Protein AF-W2BVW5-F1 (afdb_monomer_lite)

Structure (mmCIF, N/CA/C/O backbone):
data_AF-W2BVW5-F1
#
_entry.id   AF-W2BVW5-F1
#
loop_
_atom_site.group_PDB
_atom_site.id
_atom_site.type_symbol
_atom_site.label_atom_id
_atom_site.label_alt_id
_atom_site.label_comp_id
_atom_site.label_asym_id
_atom_site.label_entity_id
_atom_site.label_seq_id
_atom_site.pdbx_PDB_ins_code
_atom_site.Cartn_x
_atom_site.Cartn_y
_atom_site.Cartn_z
_atom_site.occupancy
_atom_site.B_iso_or_equiv
_atom_site.auth_seq_id
_atom_site.auth_comp_id
_atom_site.auth_asym_id
_atom_site.auth_atom_id
_atom_site.pdbx_PDB_model_num
ATOM 1 N N . MET A 1 1 ? 16.794 -12.827 -17.204 1.00 43.75 1 MET A N 1
ATOM 2 C CA . MET A 1 1 ? 16.881 -12.155 -15.883 1.00 43.75 1 MET A CA 1
ATOM 3 C C . MET A 1 1 ? 15.775 -11.119 -15.654 1.00 43.75 1 MET A C 1
ATOM 5 O O . MET A 1 1 ? 15.118 -11.205 -14.627 1.00 43.75 1 MET A O 1
ATOM 9 N N . LYS A 1 2 ? 15.474 -10.226 -16.614 1.00 31.27 2 LYS A N 1
ATOM 10 C CA . LYS A 1 2 ? 14.417 -9.189 -16.507 1.00 31.27 2 LYS A CA 1
ATOM 11 C C . LYS A 1 2 ? 13.009 -9.715 -16.142 1.00 31.27 2 LYS A C 1
ATOM 13 O O . LYS A 1 2 ? 12.323 -9.116 -15.327 1.00 31.27 2 LYS A O 1
ATOM 18 N N . LYS A 1 3 ? 12.607 -10.885 -16.660 1.00 30.92 3 LYS A N 1
ATOM 19 C CA . LYS A 1 3 ? 11.308 -11.513 -16.332 1.00 30.92 3 LYS A CA 1
ATOM 20 C C . LYS A 1 3 ? 11.255 -12.157 -14.934 1.00 30.92 3 LYS A C 1
ATOM 22 O O . LYS A 1 3 ? 10.179 -12.262 -14.367 1.00 30.92 3 LYS A O 1
ATOM 27 N N . ALA A 1 4 ? 12.393 -12.552 -14.358 1.00 31.19 4 ALA A N 1
ATOM 28 C CA . ALA A 1 4 ? 12.430 -13.294 -13.092 1.00 31.19 4 ALA A CA 1
ATOM 29 C C . ALA A 1 4 ? 12.205 -12.394 -11.861 1.00 31.19 4 ALA A C 1
ATOM 31 O O . ALA A 1 4 ? 11.529 -12.798 -10.922 1.00 31.19 4 ALA A O 1
ATOM 32 N N . ILE A 1 5 ? 12.708 -11.155 -11.888 1.00 37.91 5 ILE A N 1
ATOM 33 C CA . ILE A 1 5 ? 12.575 -10.198 -10.771 1.00 37.91 5 ILE A CA 1
ATOM 34 C C . ILE A 1 5 ? 11.127 -9.701 -10.637 1.00 37.91 5 ILE A C 1
ATOM 36 O O . ILE A 1 5 ? 10.599 -9.595 -9.532 1.00 37.91 5 ILE A O 1
ATOM 40 N N . VAL A 1 6 ? 10.457 -9.470 -11.767 1.00 37.16 6 VAL A N 1
ATOM 41 C CA . VAL A 1 6 ? 9.044 -9.071 -11.804 1.00 37.16 6 VAL A CA 1
ATOM 42 C C . VAL A 1 6 ? 8.135 -10.197 -11.293 1.00 37.16 6 VAL A C 1
ATOM 44 O O . VAL A 1 6 ? 7.219 -9.936 -10.514 1.00 37.16 6 VAL A O 1
ATOM 47 N N . ILE A 1 7 ? 8.433 -11.450 -11.659 1.00 39.78 7 ILE A N 1
ATOM 48 C CA . ILE A 1 7 ? 7.694 -12.629 -11.186 1.00 39.78 7 ILE A CA 1
ATOM 49 C C . ILE A 1 7 ? 7.877 -12.820 -9.670 1.00 39.78 7 ILE A C 1
ATOM 51 O O . ILE A 1 7 ? 6.881 -12.991 -8.973 1.00 39.78 7 ILE A O 1
ATOM 55 N N . LEU A 1 8 ? 9.099 -12.687 -9.140 1.00 36.25 8 LEU A N 1
ATOM 56 C CA . LEU A 1 8 ? 9.383 -12.840 -7.703 1.00 36.25 8 LEU A CA 1
ATOM 57 C C . LEU A 1 8 ? 8.698 -11.779 -6.821 1.00 36.25 8 LEU A C 1
ATOM 59 O O . LEU A 1 8 ? 8.193 -12.100 -5.744 1.00 36.25 8 LEU A O 1
ATOM 63 N N . LEU A 1 9 ? 8.624 -10.526 -7.283 1.00 43.47 9 LEU A N 1
ATOM 64 C CA . LEU A 1 9 ? 7.903 -9.462 -6.570 1.00 43.47 9 LEU A CA 1
ATOM 65 C C . LEU A 1 9 ? 6.380 -9.653 -6.637 1.00 43.47 9 LEU A C 1
ATOM 67 O O . LEU A 1 9 ? 5.685 -9.356 -5.669 1.00 43.47 9 LEU A O 1
ATOM 71 N N . SER A 1 10 ? 5.863 -10.189 -7.748 1.00 44.41 10 SER A N 1
ATOM 72 C CA . SER A 1 10 ? 4.438 -10.516 -7.878 1.00 44.41 10 SER A CA 1
ATOM 73 C C . SER A 1 10 ? 4.020 -11.745 -7.057 1.00 44.41 10 SER A C 1
ATOM 75 O O . SER A 1 10 ? 2.925 -11.754 -6.498 1.00 44.41 10 SER A O 1
ATOM 77 N N . SER A 1 11 ? 4.893 -12.752 -6.901 1.00 40.97 11 SER A N 1
ATOM 78 C CA . SER A 1 11 ? 4.598 -13.961 -6.119 1.00 40.97 11 SER A CA 1
ATOM 79 C C . SER A 1 11 ? 4.578 -13.715 -4.610 1.00 40.97 11 SER A C 1
ATOM 81 O O . SER A 1 11 ? 3.821 -14.369 -3.896 1.00 40.97 11 SER A O 1
ATOM 83 N N . LEU A 1 12 ? 5.358 -12.746 -4.115 1.00 40.00 12 LEU A N 1
ATOM 84 C CA . LEU A 1 12 ? 5.424 -12.445 -2.681 1.00 40.00 12 LEU A CA 1
ATOM 85 C C . LEU A 1 12 ? 4.147 -11.764 -2.155 1.00 40.00 12 LEU A C 1
ATOM 87 O O . LEU A 1 12 ? 3.859 -11.831 -0.964 1.00 40.00 12 LEU A O 1
ATOM 91 N N . LEU A 1 13 ? 3.353 -11.145 -3.036 1.00 43.09 13 LEU A N 1
ATOM 92 C CA . LEU A 1 13 ? 2.117 -10.468 -2.647 1.00 43.09 13 LEU A CA 1
ATOM 93 C C . LEU A 1 13 ? 0.909 -11.410 -2.520 1.00 43.09 13 LEU A C 1
ATOM 95 O O . LEU A 1 13 ? -0.009 -11.136 -1.750 1.00 43.09 13 LEU A O 1
ATOM 99 N N . VAL A 1 14 ? 0.896 -12.510 -3.278 1.00 42.00 14 VAL A N 1
ATOM 100 C CA . VAL A 1 14 ? -0.254 -13.430 -3.354 1.00 42.00 14 VAL A CA 1
ATOM 101 C C . VAL A 1 14 ? -0.227 -14.470 -2.227 1.00 42.00 14 VAL A C 1
ATOM 103 O O . VAL A 1 14 ? -1.281 -14.901 -1.765 1.00 42.00 14 VAL A O 1
ATOM 106 N N . ALA A 1 15 ? 0.957 -14.836 -1.727 1.00 37.41 15 ALA A N 1
ATOM 107 C CA . ALA A 1 15 ? 1.112 -15.908 -0.741 1.00 37.41 15 ALA A CA 1
ATOM 108 C C . ALA A 1 15 ? 0.552 -15.585 0.664 1.00 37.41 15 ALA A C 1
ATOM 110 O O . ALA A 1 15 ? 0.237 -16.506 1.413 1.00 37.41 15 ALA A O 1
ATOM 111 N N . SER A 1 16 ? 0.362 -14.310 1.024 1.00 42.56 16 SER A N 1
ATOM 112 C CA . SER A 1 16 ? -0.089 -13.919 2.376 1.00 42.56 16 SER A CA 1
ATOM 113 C C . SER A 1 16 ? -1.614 -13.873 2.566 1.00 42.56 16 SER A C 1
ATOM 115 O O . SER A 1 16 ? -2.075 -13.556 3.658 1.00 42.56 16 SER A O 1
ATOM 117 N N . LEU A 1 17 ? -2.415 -14.177 1.535 1.00 38.22 17 LEU A N 1
ATOM 118 C CA . LEU A 1 17 ? -3.889 -14.132 1.594 1.00 38.22 17 LEU A CA 1
ATOM 119 C C . LEU A 1 17 ? -4.556 -15.493 1.903 1.00 38.22 17 LEU A C 1
ATOM 121 O O . LEU A 1 17 ? -5.782 -15.563 1.923 1.00 38.22 17 LEU A O 1
ATOM 125 N N . LEU A 1 18 ? -3.790 -16.565 2.160 1.00 35.09 18 LEU A N 1
ATOM 126 C CA . LEU A 1 18 ? -4.309 -17.938 2.332 1.00 35.09 18 LEU A CA 1
ATOM 127 C C . LEU A 1 18 ? -4.093 -18.566 3.726 1.00 35.09 18 LEU A C 1
ATOM 129 O O . LEU A 1 18 ? -3.917 -19.775 3.842 1.00 35.09 18 LEU A O 1
ATOM 133 N N . VAL A 1 19 ? -4.169 -17.782 4.802 1.00 41.94 19 VAL A N 1
ATOM 134 C CA . VAL A 1 19 ? -4.380 -18.324 6.161 1.00 41.94 19 VAL A CA 1
ATOM 135 C C . VAL A 1 19 ? -5.639 -17.636 6.699 1.00 41.94 19 VAL A C 1
ATOM 137 O O . VAL A 1 19 ? -5.633 -16.428 6.889 1.00 41.94 19 VAL A O 1
ATOM 140 N N . GLY A 1 20 ? -6.805 -18.269 6.829 1.00 33.66 20 GLY A N 1
ATOM 141 C CA . GLY A 1 20 ? -7.066 -19.640 7.268 1.00 33.66 20 GLY A CA 1
ATOM 142 C C . GLY A 1 20 ? -7.555 -19.573 8.717 1.00 33.66 20 GLY A C 1
ATOM 143 O O . GLY A 1 20 ? -6.744 -19.557 9.634 1.00 33.66 20 GLY A O 1
ATOM 144 N N . CYS A 1 21 ? -8.871 -19.434 8.895 1.00 33.69 21 CYS A N 1
ATOM 145 C CA . CYS A 1 21 ? -9.583 -19.286 10.166 1.00 33.69 21 CYS A CA 1
ATOM 146 C C . CYS A 1 21 ? -9.273 -20.411 11.173 1.00 33.69 21 CYS A C 1
ATOM 148 O O . CYS A 1 21 ? -9.233 -21.578 10.789 1.00 33.69 21 CYS A O 1
ATOM 150 N N . ALA A 1 22 ? -9.163 -20.077 12.462 1.00 32.22 22 ALA A N 1
ATOM 151 C CA . ALA A 1 22 ? -9.357 -21.028 13.557 1.00 32.22 22 ALA A CA 1
ATOM 152 C C . ALA A 1 22 ? -9.846 -20.303 14.826 1.00 32.22 22 ALA A C 1
ATOM 154 O O . ALA A 1 22 ? -9.135 -19.481 15.402 1.00 32.22 22 ALA A O 1
ATOM 155 N N . ASP A 1 23 ? -11.076 -20.623 15.232 1.00 41.06 23 ASP A N 1
ATOM 156 C CA . ASP A 1 23 ? -11.746 -20.216 16.469 1.00 41.06 23 ASP A CA 1
ATOM 157 C C . ASP A 1 23 ? -11.021 -20.682 17.745 1.00 41.06 23 ASP A C 1
ATOM 159 O O . ASP A 1 23 ? -10.564 -21.828 17.813 1.00 41.06 23 ASP A O 1
ATOM 163 N N . LYS A 1 24 ? -11.061 -19.861 18.809 1.00 33.97 24 LYS A N 1
ATOM 164 C CA . LYS A 1 24 ? -11.489 -20.304 20.154 1.00 33.97 24 LYS A CA 1
ATOM 165 C C . LYS A 1 24 ? -11.790 -19.134 21.110 1.00 33.97 24 LYS A C 1
ATOM 167 O O . LYS A 1 24 ? -10.932 -18.343 21.479 1.00 33.97 24 LYS A O 1
ATOM 172 N N . ASN A 1 25 ? -13.061 -19.125 21.495 1.00 30.67 25 ASN A N 1
ATOM 173 C CA . ASN A 1 25 ? -13.775 -18.478 22.594 1.00 30.67 25 ASN A CA 1
ATOM 174 C C . ASN A 1 25 ? -13.089 -18.568 23.982 1.00 30.67 25 ASN A C 1
ATOM 176 O O . ASN A 1 25 ? -12.641 -19.656 24.336 1.00 30.67 25 ASN A O 1
ATOM 180 N N . SER A 1 26 ? -13.109 -17.485 24.780 1.00 30.77 26 SER A N 1
ATOM 181 C CA . SER A 1 26 ? -13.551 -17.480 26.197 1.00 30.77 26 SER A CA 1
ATOM 182 C C . SER A 1 26 ? -13.500 -16.070 26.828 1.00 30.77 26 SER A C 1
ATOM 184 O O . SER A 1 26 ? -12.526 -15.341 26.667 1.00 30.77 26 SER A O 1
ATOM 186 N N . SER A 1 27 ? -14.570 -15.747 27.564 1.00 31.89 27 SER A N 1
ATOM 187 C CA . SER A 1 27 ? -14.875 -14.603 28.451 1.00 31.89 27 SER A CA 1
ATOM 188 C C . SER A 1 27 ? -13.796 -14.320 29.528 1.00 31.89 27 SER A C 1
ATOM 190 O O . SER A 1 27 ? -12.969 -15.185 29.780 1.00 31.89 27 SER A O 1
ATOM 192 N N . GLU A 1 28 ? -13.719 -13.182 30.240 1.00 31.97 28 GLU A N 1
ATOM 193 C CA . GLU A 1 28 ? -14.787 -12.433 30.926 1.00 31.97 28 GLU A CA 1
ATOM 194 C C . GLU A 1 28 ? -14.332 -11.036 31.446 1.00 31.97 28 GLU A C 1
ATOM 196 O O . GLU A 1 28 ? -13.148 -10.729 31.556 1.00 31.97 28 GLU A O 1
ATOM 201 N N . SER A 1 29 ? -15.350 -10.228 31.753 1.00 32.06 29 SER A N 1
ATOM 202 C CA . SER A 1 29 ? -15.541 -8.816 32.133 1.00 32.06 29 SER A CA 1
ATOM 203 C C . SER A 1 29 ? -14.823 -8.201 33.354 1.00 32.06 29 SER A C 1
ATOM 205 O O . SER A 1 29 ? -14.525 -8.889 34.327 1.00 32.06 29 SER A O 1
ATOM 207 N N . LYS A 1 30 ? -14.743 -6.851 33.355 1.00 31.64 30 LYS A N 1
ATOM 208 C CA . LYS A 1 30 ? -15.276 -5.872 34.360 1.00 31.64 30 LYS A CA 1
ATOM 209 C C . LYS A 1 30 ? -14.748 -4.463 34.019 1.00 31.64 30 LYS A C 1
ATOM 211 O O . LYS A 1 30 ? -13.545 -4.251 34.006 1.00 31.64 30 LYS A O 1
ATOM 216 N N . ASP A 1 31 ? -15.545 -3.600 33.392 1.00 29.69 31 ASP A N 1
ATOM 217 C CA . ASP A 1 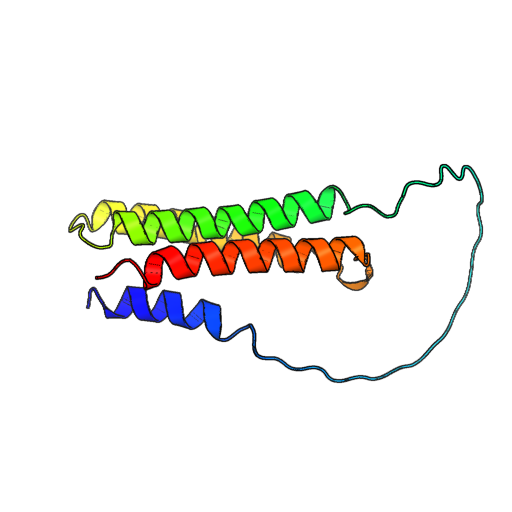31 ? -16.476 -2.600 33.960 1.00 29.69 31 ASP A CA 1
ATOM 218 C C . ASP A 1 31 ? -15.792 -1.492 34.781 1.00 29.69 31 ASP A C 1
ATOM 220 O O . ASP A 1 31 ? -15.399 -1.712 35.921 1.00 29.69 31 ASP A O 1
ATOM 224 N N . GLU A 1 32 ? -15.706 -0.290 34.197 1.00 32.50 32 GLU A N 1
ATOM 225 C CA . GLU A 1 32 ? -15.855 0.957 34.947 1.00 32.50 32 GLU A CA 1
ATOM 226 C C . GLU A 1 32 ? -16.409 2.075 34.044 1.00 32.50 32 GLU A C 1
ATOM 228 O O . GLU A 1 32 ? -15.895 2.411 32.974 1.00 32.50 32 GLU A O 1
ATOM 233 N N . LYS A 1 33 ? -17.536 2.620 34.498 1.00 33.12 33 LYS A N 1
ATOM 234 C CA . LYS A 1 33 ? -18.441 3.550 33.827 1.00 33.12 33 LYS A CA 1
ATOM 235 C C . LYS A 1 33 ? -18.037 5.002 34.086 1.00 33.12 33 LYS A C 1
ATOM 237 O O . LYS A 1 33 ? -18.019 5.441 35.232 1.00 33.12 33 LYS A O 1
ATOM 242 N N . LYS A 1 34 ? -17.909 5.811 33.025 1.00 32.03 34 LYS A N 1
ATOM 243 C CA . LYS A 1 34 ? -18.216 7.251 33.097 1.00 32.03 34 LYS A CA 1
ATOM 244 C C . LYS A 1 34 ? -18.931 7.732 31.834 1.00 32.03 34 LYS A C 1
ATOM 246 O O . LYS A 1 34 ? -18.348 7.893 30.769 1.00 32.03 34 LYS A O 1
ATOM 251 N N . THR A 1 35 ? -20.233 7.937 31.997 1.00 29.50 35 THR A N 1
ATOM 252 C CA . THR A 1 35 ? -21.188 8.517 31.050 1.00 29.50 35 THR A CA 1
ATOM 253 C C . THR A 1 35 ? -20.853 9.983 30.751 1.00 29.50 35 THR A C 1
ATOM 255 O O . THR A 1 35 ? -20.648 10.736 31.700 1.00 29.50 35 THR A O 1
ATOM 258 N N . GLN A 1 36 ? -20.887 10.406 29.477 1.00 31.03 36 GLN A N 1
ATOM 259 C CA . GLN A 1 36 ? -21.804 11.453 28.975 1.00 31.03 36 GLN A CA 1
ATOM 260 C C . GLN A 1 36 ? -21.603 11.797 27.482 1.00 31.03 36 GLN A C 1
ATOM 262 O O . GLN A 1 36 ? -20.485 11.856 26.984 1.00 31.03 36 GLN A O 1
ATOM 267 N N . GLN A 1 37 ? -22.750 12.082 26.846 1.00 32.88 37 GLN A N 1
ATOM 268 C CA . GLN A 1 37 ? -23.023 12.600 25.493 1.00 32.88 37 GLN A CA 1
ATOM 269 C C . GLN A 1 37 ? -23.046 11.603 24.318 1.00 32.88 37 GLN A C 1
ATOM 271 O O . GLN A 1 37 ? -22.141 11.499 23.497 1.00 32.88 37 GLN A O 1
ATOM 276 N N . THR A 1 38 ? -24.191 10.926 24.203 1.00 35.22 38 THR A N 1
ATOM 277 C CA . THR A 1 38 ? -24.707 10.305 22.979 1.00 35.22 38 THR A CA 1
ATOM 278 C C . THR A 1 38 ? -25.157 11.370 21.973 1.00 35.22 38 THR A C 1
ATOM 280 O O . THR A 1 38 ? -26.303 11.811 21.998 1.00 35.22 38 THR A O 1
ATOM 283 N N . GLU A 1 39 ? -24.284 11.725 21.034 1.00 38.91 39 GLU A N 1
ATOM 284 C CA . GLU A 1 39 ? -24.722 11.854 19.643 1.00 38.91 39 GLU A CA 1
ATOM 285 C C . GLU A 1 39 ? -24.742 10.435 19.070 1.00 38.91 39 GLU A C 1
ATOM 287 O O . GLU A 1 39 ? -23.727 9.735 19.122 1.00 38.91 39 GLU A 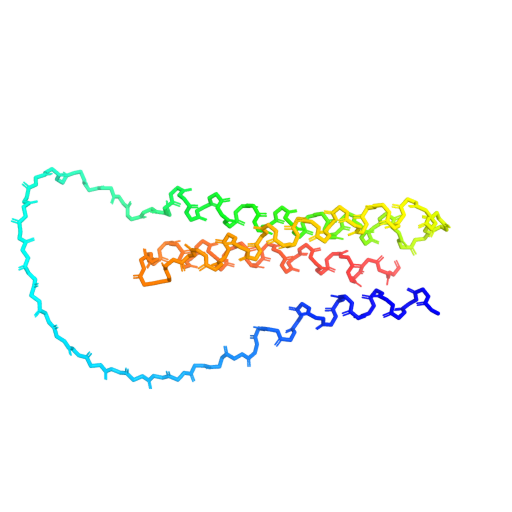O 1
ATOM 292 N N . GLN A 1 40 ? -25.877 9.982 18.531 1.00 41.16 40 GLN A N 1
ATOM 293 C CA . GLN A 1 40 ? -25.926 8.769 17.711 1.00 41.16 40 GLN A CA 1
ATOM 294 C C . GLN A 1 40 ? -25.146 9.017 16.413 1.00 41.16 40 GLN A C 1
ATOM 296 O O . GLN A 1 40 ? -25.702 9.238 15.337 1.00 41.16 40 GLN A O 1
ATOM 301 N N . LYS A 1 41 ? -23.818 9.000 16.510 1.00 51.66 41 LYS A N 1
ATOM 302 C CA . LYS A 1 41 ? -22.945 8.902 15.354 1.00 51.66 41 LYS A CA 1
ATOM 303 C C . LYS A 1 41 ? -23.184 7.511 14.793 1.00 51.66 41 LYS A C 1
ATOM 305 O O . LYS A 1 41 ? -22.875 6.522 15.457 1.00 51.66 41 LYS A O 1
ATOM 310 N N . LYS A 1 42 ? -23.764 7.435 13.589 1.00 58.44 42 LYS A N 1
ATOM 311 C CA . LYS A 1 42 ? -23.746 6.195 12.801 1.00 58.44 42 LYS A CA 1
ATOM 312 C C . LYS A 1 42 ? -22.341 5.614 12.909 1.00 58.44 42 LYS A C 1
ATOM 314 O O . LYS A 1 42 ? -21.385 6.394 12.842 1.00 58.44 42 LYS A O 1
ATOM 319 N N . PRO A 1 43 ? -22.196 4.303 13.100 1.00 66.12 43 PRO A N 1
ATOM 320 C CA . PRO A 1 43 ? -20.871 3.744 13.209 1.00 66.12 43 PRO A CA 1
ATOM 321 C C . PRO A 1 43 ? -20.165 4.050 11.872 1.00 66.12 43 PRO A C 1
ATOM 323 O O . PRO A 1 43 ? -20.715 3.861 10.783 1.00 66.12 43 PRO A O 1
ATOM 326 N N . THR A 1 44 ? -19.026 4.738 11.958 1.00 82.81 44 THR A N 1
ATOM 327 C CA . THR A 1 44 ? -18.255 5.239 10.811 1.00 82.81 44 THR A CA 1
ATOM 328 C C . THR A 1 44 ? -16.821 4.778 10.945 1.00 82.81 44 THR A C 1
ATOM 330 O O . THR A 1 44 ? -16.298 4.775 12.057 1.00 82.81 44 THR A O 1
ATOM 333 N N . VAL A 1 45 ? -16.168 4.509 9.812 1.00 89.50 45 VAL A N 1
ATOM 334 C CA . VAL A 1 45 ? -14.736 4.187 9.758 1.00 89.50 45 VAL A CA 1
ATOM 335 C C . VAL A 1 45 ? -13.909 5.175 10.589 1.00 89.50 45 VAL A C 1
ATOM 337 O O . VAL A 1 45 ? -14.062 6.399 10.486 1.00 89.50 45 VAL A O 1
ATOM 340 N N . SER A 1 46 ? -13.002 4.646 11.403 1.00 91.44 46 SER A N 1
ATOM 341 C CA . SER A 1 46 ? -12.063 5.439 12.180 1.00 91.44 46 SER A CA 1
ATOM 342 C C . SER A 1 46 ? -11.193 6.276 11.246 1.00 91.44 46 SER A C 1
ATOM 344 O O . SER A 1 46 ? -10.585 5.773 10.300 1.00 91.44 46 SER A O 1
ATOM 346 N N . LYS A 1 47 ? -11.057 7.579 11.528 1.00 92.56 47 LYS A N 1
ATOM 347 C CA . LYS A 1 47 ? -10.207 8.478 10.723 1.00 92.56 47 LYS A CA 1
ATOM 348 C C . LYS A 1 47 ? -8.760 7.978 10.640 1.00 92.56 47 LYS A C 1
ATOM 350 O O . LYS A 1 47 ? -8.122 8.134 9.601 1.00 92.56 47 LYS A O 1
ATOM 355 N N . LYS A 1 48 ? -8.238 7.397 11.729 1.00 90.38 48 LYS A N 1
ATOM 356 C CA . LYS A 1 48 ? -6.872 6.854 11.783 1.00 90.38 48 LYS A CA 1
ATOM 357 C C . LYS A 1 48 ? -6.754 5.613 10.901 1.00 90.38 48 LYS A C 1
ATOM 359 O O . LYS A 1 48 ? -5.825 5.535 10.102 1.00 90.38 48 LYS A O 1
ATOM 364 N N . PHE A 1 49 ? -7.715 4.697 11.010 1.00 89.69 49 PHE A N 1
ATOM 365 C CA . PHE A 1 49 ? -7.737 3.479 10.209 1.00 89.69 49 PHE A CA 1
ATOM 366 C C . PHE A 1 49 ? -7.909 3.783 8.718 1.00 89.69 49 PHE A C 1
ATOM 368 O O . PHE A 1 49 ? -7.142 3.292 7.894 1.00 89.69 49 PHE A O 1
ATOM 375 N N . LYS A 1 50 ? -8.827 4.693 8.372 1.00 94.25 50 LYS A N 1
ATOM 376 C CA . LYS A 1 50 ? -9.027 5.144 6.994 1.00 94.25 50 LYS A CA 1
ATOM 377 C C . LYS A 1 50 ? -7.731 5.679 6.379 1.00 94.25 50 LYS A C 1
ATOM 379 O O . LYS A 1 50 ? -7.323 5.195 5.332 1.00 94.25 50 LYS A O 1
ATOM 384 N N . LYS A 1 51 ? -7.048 6.616 7.052 1.00 94.12 51 LYS A N 1
ATOM 385 C CA . LYS A 1 51 ? -5.766 7.177 6.580 1.00 94.12 51 LYS A CA 1
ATOM 386 C C . LYS A 1 51 ? -4.694 6.107 6.380 1.00 94.12 51 LYS A C 1
ATOM 388 O O . LYS A 1 51 ? -3.878 6.211 5.468 1.00 94.12 51 LYS A O 1
ATOM 393 N N . LEU A 1 52 ? -4.668 5.102 7.250 1.00 91.56 52 LEU A N 1
ATOM 394 C CA . LEU A 1 52 ? -3.726 3.999 7.145 1.00 91.56 52 LEU A CA 1
ATOM 395 C C . LEU A 1 52 ? -4.009 3.132 5.917 1.00 91.56 52 LEU A C 1
ATOM 397 O O . LEU A 1 52 ? -3.096 2.870 5.141 1.00 91.56 52 LEU A O 1
ATOM 401 N N . MET A 1 53 ? -5.269 2.754 5.711 1.00 93.62 53 MET A N 1
ATOM 402 C CA . MET A 1 53 ? -5.688 1.984 4.542 1.00 93.62 53 MET A CA 1
ATOM 403 C C . MET A 1 53 ? -5.547 2.774 3.231 1.00 93.62 53 MET A C 1
ATOM 405 O O . MET A 1 53 ? -5.145 2.200 2.225 1.00 93.62 53 MET A O 1
ATOM 409 N N . ASP A 1 54 ? -5.795 4.088 3.239 1.00 95.69 54 ASP A N 1
ATOM 410 C CA . ASP A 1 54 ? -5.525 4.969 2.093 1.00 95.69 54 ASP A CA 1
ATOM 411 C C . ASP A 1 54 ? -4.024 4.951 1.748 1.00 95.69 54 ASP A C 1
ATOM 413 O O . ASP A 1 54 ? -3.643 4.714 0.605 1.00 95.69 54 ASP A O 1
ATOM 417 N N . SER A 1 55 ? -3.155 5.110 2.756 1.00 94.62 55 SER A N 1
ATOM 418 C CA . SER A 1 55 ? -1.700 5.028 2.572 1.00 94.62 55 SER A CA 1
ATOM 419 C C . SER A 1 55 ? -1.257 3.650 2.067 1.00 94.62 55 SER A C 1
ATOM 421 O O . SER A 1 55 ? -0.252 3.565 1.361 1.00 94.62 55 SER A O 1
ATOM 423 N N . TYR A 1 56 ? -1.963 2.583 2.452 1.00 93.00 56 TYR A N 1
ATOM 424 C CA . TYR A 1 56 ? -1.718 1.219 1.987 1.00 93.00 56 TYR A CA 1
ATOM 425 C C . TYR A 1 56 ? -2.113 1.045 0.514 1.00 93.00 56 TYR A C 1
ATOM 427 O O . TYR A 1 56 ? -1.349 0.479 -0.263 1.00 93.00 56 TYR A O 1
ATOM 435 N N . GLU A 1 57 ? -3.244 1.607 0.085 1.00 94.25 57 GLU A N 1
ATOM 436 C CA . GLU A 1 57 ? -3.622 1.647 -1.333 1.00 94.25 57 GLU A CA 1
ATOM 437 C C . GLU A 1 57 ? -2.624 2.455 -2.176 1.00 94.25 57 GLU A C 1
ATOM 439 O O . GLU A 1 57 ? -2.250 2.027 -3.269 1.00 94.25 57 GLU A O 1
ATOM 444 N N . ASP A 1 58 ? -2.140 3.588 -1.665 1.00 94.94 58 ASP A N 1
ATOM 445 C CA . ASP A 1 58 ? -1.136 4.406 -2.352 1.00 94.94 58 ASP A CA 1
ATOM 446 C C . ASP A 1 58 ? 0.197 3.685 -2.538 1.00 94.94 58 ASP A C 1
ATOM 448 O O . ASP A 1 58 ? 0.810 3.791 -3.601 1.00 94.94 58 ASP A O 1
ATOM 452 N N . PHE A 1 59 ? 0.610 2.883 -1.557 1.00 94.25 59 PHE A N 1
ATOM 453 C CA . PHE A 1 59 ? 1.774 2.013 -1.696 1.00 94.25 59 PHE A CA 1
ATOM 454 C C . PHE A 1 59 ? 1.638 1.063 -2.905 1.00 94.25 59 PHE A C 1
ATOM 456 O O . PHE A 1 59 ? 2.572 0.931 -3.699 1.00 94.25 59 PHE A O 1
ATOM 463 N N . PHE A 1 60 ? 0.454 0.483 -3.131 1.00 92.69 60 PHE A N 1
ATOM 464 C CA . PHE A 1 60 ? 0.194 -0.326 -4.329 1.00 92.69 60 PHE A CA 1
ATOM 465 C C . PHE A 1 60 ? 0.075 0.483 -5.613 1.00 92.69 60 PHE A C 1
ATOM 467 O O . PHE A 1 60 ? 0.487 0.007 -6.672 1.00 92.69 60 PHE A O 1
ATOM 474 N N . ASN A 1 61 ? -0.456 1.705 -5.552 1.00 92.56 61 ASN A N 1
ATOM 475 C CA . ASN A 1 61 ? -0.464 2.598 -6.708 1.00 92.56 61 ASN A CA 1
ATOM 476 C C . ASN A 1 61 ? 0.969 2.854 -7.205 1.00 92.56 61 ASN A C 1
ATOM 478 O O . ASN A 1 61 ? 1.198 2.906 -8.413 1.00 92.56 61 ASN A O 1
ATOM 482 N N . GLU A 1 62 ? 1.940 2.982 -6.299 1.00 91.44 62 GLU A N 1
ATOM 483 C CA . GLU A 1 62 ? 3.352 3.119 -6.661 1.00 91.44 62 GLU A CA 1
ATOM 484 C C . GLU A 1 62 ? 3.950 1.844 -7.252 1.00 91.44 62 GLU A C 1
ATOM 486 O O . GLU A 1 62 ? 4.630 1.929 -8.273 1.00 91.44 62 GLU A O 1
ATOM 491 N N . TYR A 1 63 ? 3.643 0.672 -6.687 1.00 89.38 63 TYR A N 1
ATOM 492 C CA . TYR A 1 63 ? 4.032 -0.607 -7.289 1.00 89.38 63 TYR A CA 1
ATOM 493 C C . TYR A 1 63 ? 3.510 -0.725 -8.729 1.00 89.38 63 TYR A C 1
ATOM 495 O O . TYR A 1 63 ? 4.251 -1.050 -9.650 1.00 89.38 63 TYR A O 1
ATOM 503 N N . ILE A 1 64 ? 2.248 -0.368 -8.961 1.00 89.12 64 ILE A N 1
ATOM 504 C CA . ILE A 1 64 ? 1.638 -0.390 -10.295 1.00 89.12 64 ILE A CA 1
ATOM 505 C C . ILE A 1 64 ? 2.317 0.600 -11.247 1.00 89.12 64 ILE A C 1
ATOM 507 O O . ILE A 1 64 ? 2.546 0.271 -12.411 1.00 89.12 64 ILE A O 1
ATOM 511 N N . LYS A 1 65 ? 2.660 1.803 -10.772 1.00 89.56 65 LYS A N 1
ATOM 512 C CA . LYS A 1 65 ? 3.431 2.779 -11.559 1.00 89.56 65 LYS A CA 1
ATOM 513 C C . LYS A 1 65 ? 4.808 2.231 -11.924 1.00 89.56 65 LYS A C 1
ATOM 515 O O . LYS A 1 65 ? 5.191 2.345 -13.082 1.00 89.56 65 LYS A O 1
ATOM 520 N N . PHE A 1 66 ? 5.508 1.608 -10.976 1.00 88.12 66 PHE A N 1
ATOM 521 C CA . PHE A 1 66 ? 6.796 0.955 -11.210 1.00 88.12 66 PHE A CA 1
ATOM 522 C C . PHE A 1 66 ? 6.673 -0.131 -12.288 1.00 88.12 66 PHE A C 1
ATOM 524 O O . PHE A 1 66 ? 7.408 -0.107 -13.272 1.00 88.12 66 PHE A O 1
ATOM 531 N N . MET A 1 67 ? 5.682 -1.018 -12.159 1.00 85.38 67 MET A N 1
ATOM 532 C CA . MET A 1 67 ? 5.429 -2.094 -13.120 1.00 85.38 67 MET A CA 1
ATOM 533 C C . MET A 1 67 ? 5.161 -1.566 -14.532 1.00 85.38 67 MET A C 1
ATOM 535 O O . MET A 1 67 ? 5.690 -2.111 -15.493 1.00 85.38 67 MET A O 1
ATOM 539 N N . LYS A 1 68 ? 4.380 -0.487 -14.668 1.00 86.25 68 LYS A N 1
ATOM 540 C CA . LYS A 1 68 ? 4.111 0.147 -15.969 1.00 86.25 68 LYS A CA 1
ATOM 541 C C . LYS A 1 68 ? 5.343 0.848 -16.539 1.00 86.25 68 LYS A C 1
ATOM 543 O O . LYS A 1 68 ? 5.626 0.700 -17.720 1.00 86.25 68 LYS A O 1
ATOM 548 N N . LYS A 1 69 ? 6.077 1.590 -15.704 1.00 87.00 69 LYS A N 1
ATOM 549 C CA . LYS A 1 69 ? 7.262 2.362 -16.107 1.00 87.00 69 LYS A CA 1
ATOM 550 C C . LYS A 1 69 ? 8.374 1.468 -16.657 1.00 87.00 69 LYS A C 1
ATOM 552 O O . LYS A 1 69 ? 9.017 1.835 -17.634 1.00 87.00 69 LYS A O 1
ATOM 557 N N . TYR A 1 70 ? 8.585 0.304 -16.046 1.00 86.38 70 TYR A N 1
ATOM 558 C CA . TYR A 1 70 ? 9.692 -0.593 -16.385 1.00 86.38 70 TYR A CA 1
ATOM 559 C C . TYR A 1 70 ? 9.287 -1.838 -17.184 1.00 86.38 70 TYR A C 1
ATOM 561 O O . TYR A 1 70 ? 10.130 -2.706 -17.393 1.00 86.38 70 TYR A O 1
ATOM 569 N N . ASN A 1 71 ? 8.039 -1.945 -17.660 1.00 80.88 71 ASN A N 1
ATOM 570 C CA . ASN A 1 71 ? 7.619 -3.089 -18.481 1.00 80.88 71 ASN A CA 1
ATOM 571 C C . ASN A 1 71 ? 8.439 -3.204 -19.781 1.00 80.88 71 ASN A C 1
ATOM 573 O O . ASN A 1 71 ? 8.784 -4.317 -20.168 1.00 80.88 71 ASN A O 1
ATOM 577 N N . ASP A 1 72 ? 8.804 -2.065 -20.383 1.00 78.31 72 ASP A N 1
ATOM 578 C CA . ASP A 1 72 ? 9.530 -1.989 -21.661 1.00 78.31 72 ASP A CA 1
ATOM 579 C C . ASP A 1 72 ? 10.754 -1.047 -21.605 1.00 78.31 72 ASP A C 1
ATOM 581 O O . ASP A 1 72 ? 11.305 -0.670 -22.635 1.00 78.31 72 ASP A O 1
ATOM 585 N N . SER A 1 73 ? 11.188 -0.634 -20.406 1.00 78.94 73 SER A N 1
ATOM 586 C CA . SER A 1 73 ? 12.317 0.295 -20.232 1.00 78.94 73 SER A CA 1
ATOM 587 C C . SER A 1 73 ? 13.642 -0.439 -20.017 1.00 78.94 73 SER A C 1
ATOM 589 O O . SER A 1 73 ? 13.728 -1.374 -19.219 1.00 78.94 73 SER A O 1
ATOM 591 N N . ASP A 1 74 ? 14.700 0.049 -20.666 1.00 81.19 74 ASP A N 1
ATOM 592 C CA . ASP A 1 74 ? 16.080 -0.413 -20.477 1.00 81.19 74 ASP A CA 1
ATOM 593 C C . ASP A 1 74 ? 16.892 0.456 -19.495 1.00 81.19 74 ASP A C 1
ATOM 595 O O . ASP A 1 74 ? 18.078 0.201 -19.270 1.00 81.19 74 ASP A O 1
ATOM 599 N N . ASN A 1 75 ? 16.269 1.458 -18.857 1.00 86.81 75 ASN A N 1
ATOM 600 C CA . ASN A 1 75 ? 16.955 2.358 -17.927 1.00 86.81 75 ASN A CA 1
ATOM 601 C C . ASN A 1 75 ? 17.167 1.722 -16.538 1.00 86.81 75 ASN A C 1
ATOM 603 O O . ASN A 1 75 ? 16.420 1.961 -15.585 1.00 86.81 75 ASN A O 1
ATOM 607 N N . ALA A 1 76 ? 18.217 0.909 -16.418 1.00 84.12 76 ALA A N 1
ATOM 608 C CA . ALA A 1 76 ? 18.536 0.174 -15.195 1.00 84.12 76 ALA A CA 1
ATOM 609 C C . ALA A 1 76 ? 18.888 1.073 -13.989 1.00 84.12 76 ALA A C 1
ATOM 611 O O . ALA A 1 76 ? 18.547 0.723 -12.859 1.00 84.12 76 ALA A O 1
ATOM 612 N N . LEU A 1 77 ? 19.543 2.224 -14.199 1.00 87.50 77 LEU A N 1
ATOM 613 C CA . LEU A 1 77 ? 19.939 3.126 -13.103 1.00 87.50 77 LEU A CA 1
ATOM 614 C C . LEU A 1 77 ? 18.726 3.782 -12.433 1.00 87.50 77 LEU A C 1
ATOM 616 O O . LEU A 1 77 ? 18.636 3.844 -11.203 1.00 87.50 77 LEU A O 1
ATOM 620 N N . GLU A 1 78 ? 17.763 4.227 -13.236 1.00 88.88 78 GLU A N 1
ATOM 621 C CA . GLU A 1 78 ? 16.513 4.791 -12.729 1.00 88.88 78 GLU A CA 1
ATOM 622 C C . GLU A 1 78 ? 15.680 3.720 -12.008 1.00 88.88 78 GLU A C 1
ATOM 624 O O . GLU A 1 78 ? 15.150 3.971 -10.926 1.00 88.88 78 GLU A O 1
ATOM 629 N N . MET A 1 79 ? 15.671 2.489 -12.535 1.00 89.94 79 MET A N 1
ATOM 630 C CA . MET A 1 79 ? 15.001 1.346 -11.908 1.00 89.94 79 MET A CA 1
ATOM 631 C C . MET A 1 79 ? 15.552 1.037 -10.512 1.00 89.94 79 MET A C 1
ATOM 633 O O . MET A 1 79 ? 14.771 0.824 -9.586 1.00 89.94 79 MET A O 1
ATOM 637 N N . ILE A 1 80 ? 16.879 1.036 -10.335 1.00 88.88 80 ILE A N 1
ATOM 638 C CA . ILE A 1 80 ? 17.521 0.814 -9.026 1.00 88.88 80 ILE A CA 1
ATOM 639 C C . ILE A 1 80 ? 17.140 1.924 -8.040 1.00 88.88 80 ILE A C 1
ATOM 641 O O . ILE A 1 80 ? 16.836 1.649 -6.873 1.00 88.88 80 ILE A O 1
ATOM 645 N N . THR A 1 81 ? 17.125 3.170 -8.512 1.00 91.56 81 THR A N 1
ATOM 646 C CA . THR A 1 81 ? 16.763 4.335 -7.695 1.00 91.56 81 THR A CA 1
ATOM 647 C C . THR A 1 81 ? 15.310 4.240 -7.225 1.00 91.56 81 THR A C 1
ATOM 649 O O . THR A 1 81 ? 15.033 4.305 -6.024 1.00 91.56 81 THR A O 1
ATOM 652 N N . ASP A 1 82 ? 14.377 3.998 -8.146 1.00 90.44 82 ASP A N 1
ATOM 653 C CA . ASP A 1 82 ? 12.956 3.849 -7.831 1.00 90.44 82 ASP A CA 1
ATOM 654 C C . ASP A 1 82 ? 12.681 2.631 -6.942 1.00 90.44 82 ASP A C 1
ATOM 656 O O . ASP A 1 82 ? 11.858 2.708 -6.026 1.00 90.44 82 ASP A O 1
ATOM 660 N N . TYR A 1 83 ? 13.398 1.523 -7.149 1.00 88.12 83 TYR A N 1
ATOM 661 C CA . TYR A 1 83 ? 13.272 0.335 -6.308 1.00 88.12 83 TYR A CA 1
ATOM 662 C C . TYR A 1 83 ? 13.748 0.592 -4.872 1.00 88.12 83 TYR A C 1
ATOM 664 O O . TYR A 1 83 ? 13.074 0.211 -3.917 1.00 88.12 83 TYR A O 1
ATOM 672 N N . THR A 1 84 ? 14.858 1.309 -4.687 1.00 90.88 84 THR A N 1
ATOM 673 C CA . THR A 1 84 ? 15.356 1.686 -3.350 1.00 90.88 84 THR A CA 1
ATOM 674 C C . THR A 1 84 ? 14.371 2.610 -2.623 1.00 90.88 84 THR A C 1
ATOM 676 O O . THR A 1 84 ? 14.089 2.439 -1.429 1.00 90.88 84 THR A O 1
ATOM 679 N N . ASN A 1 85 ? 13.770 3.553 -3.355 1.00 91.25 85 ASN A N 1
ATOM 680 C CA . ASN A 1 85 ? 12.697 4.404 -2.842 1.00 91.25 85 ASN A CA 1
ATOM 681 C C . ASN A 1 85 ? 11.470 3.578 -2.425 1.00 91.25 85 ASN A C 1
ATOM 683 O O . ASN A 1 85 ? 10.904 3.805 -1.350 1.00 91.25 85 ASN A O 1
ATOM 687 N N . TYR A 1 86 ? 11.088 2.590 -3.236 1.00 90.00 86 TYR A N 1
ATOM 688 C CA . TYR A 1 86 ? 10.011 1.657 -2.919 1.00 90.00 86 TYR A CA 1
ATOM 689 C C . TYR A 1 86 ? 10.313 0.828 -1.661 1.00 90.00 86 TYR A C 1
ATOM 691 O O . TYR A 1 86 ? 9.463 0.761 -0.775 1.00 90.00 86 TYR A O 1
ATOM 699 N N . LEU A 1 87 ? 11.528 0.284 -1.505 1.00 91.38 87 LEU A N 1
ATOM 700 C CA . LEU A 1 87 ? 11.941 -0.451 -0.298 1.00 91.38 87 LEU A CA 1
ATOM 701 C C . LEU A 1 87 ? 11.850 0.410 0.967 1.00 91.38 87 LEU A C 1
ATOM 703 O O . LEU A 1 87 ? 11.360 -0.037 2.005 1.00 91.38 87 LEU A O 1
ATOM 707 N N . THR A 1 88 ? 12.248 1.679 0.879 1.00 92.44 88 THR A N 1
ATOM 708 C CA . THR A 1 88 ? 12.110 2.620 2.000 1.00 92.44 88 THR A CA 1
ATOM 709 C C . THR A 1 88 ? 10.643 2.803 2.397 1.00 92.44 88 THR A C 1
ATOM 711 O O . THR A 1 88 ? 10.308 2.847 3.586 1.00 92.44 88 THR A O 1
ATOM 714 N N . LYS A 1 89 ? 9.741 2.902 1.414 1.00 90.75 89 LYS A N 1
ATOM 715 C CA . LYS A 1 89 ? 8.296 3.023 1.651 1.00 90.75 89 LYS A CA 1
ATOM 716 C C . LYS A 1 89 ? 7.685 1.727 2.174 1.00 90.75 89 LYS A C 1
ATOM 718 O O . LYS A 1 89 ? 6.862 1.803 3.083 1.00 90.75 89 LYS A O 1
ATOM 723 N N . TYR 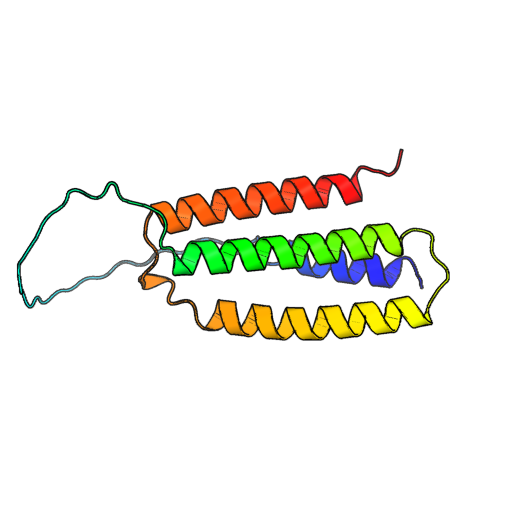A 1 90 ? 8.131 0.571 1.684 1.00 88.75 90 TYR A N 1
ATOM 724 C CA . TYR A 1 90 ? 7.747 -0.745 2.193 1.00 88.75 90 TYR A CA 1
ATOM 725 C C . TYR A 1 90 ? 8.038 -0.856 3.692 1.00 88.75 90 TY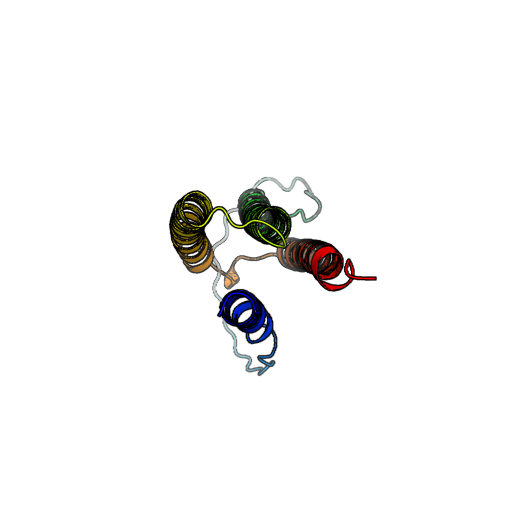R A C 1
ATOM 727 O O . TYR A 1 90 ? 7.128 -1.111 4.477 1.00 88.75 90 TYR A O 1
ATOM 735 N N . THR A 1 91 ? 9.266 -0.547 4.119 1.00 90.31 91 THR A N 1
ATOM 736 C CA . THR A 1 91 ? 9.648 -0.592 5.540 1.00 90.31 91 THR A CA 1
ATOM 737 C C . THR A 1 91 ? 8.803 0.357 6.391 1.00 90.31 91 THR A C 1
ATOM 739 O O . THR A 1 91 ? 8.366 0.002 7.485 1.00 90.31 91 THR A O 1
ATOM 742 N N . LYS A 1 92 ? 8.520 1.570 5.894 1.00 90.06 92 LYS A N 1
ATOM 743 C CA . LYS A 1 92 ? 7.619 2.514 6.579 1.00 90.06 92 LYS A CA 1
ATOM 744 C C . LYS A 1 92 ? 6.187 1.980 6.667 1.00 90.06 92 LYS A C 1
ATOM 746 O O . LYS A 1 92 ? 5.528 2.216 7.675 1.00 90.06 92 LYS A O 1
ATOM 751 N N . MET A 1 93 ? 5.702 1.296 5.632 1.00 88.81 93 MET A N 1
ATOM 752 C CA . MET A 1 93 ? 4.369 0.698 5.618 1.00 88.81 93 MET A CA 1
ATOM 753 C C . MET A 1 93 ? 4.264 -0.452 6.620 1.00 88.81 93 MET A C 1
ATOM 755 O O . MET A 1 93 ? 3.347 -0.443 7.433 1.00 88.81 93 MET A O 1
ATOM 759 N N . MET A 1 94 ? 5.229 -1.374 6.636 1.00 87.56 94 MET A N 1
ATOM 760 C CA . MET A 1 94 ? 5.243 -2.496 7.583 1.00 87.56 94 MET A CA 1
ATOM 761 C C . MET A 1 94 ? 5.225 -2.013 9.033 1.00 87.56 94 MET A C 1
ATOM 763 O O . MET A 1 94 ? 4.342 -2.406 9.790 1.00 87.56 94 MET A O 1
ATOM 767 N N . LYS A 1 95 ? 6.057 -1.021 9.377 1.00 88.31 95 LYS A N 1
ATOM 768 C CA . LYS A 1 95 ? 6.012 -0.382 10.704 1.00 88.31 95 LYS A CA 1
ATOM 769 C C . LYS A 1 95 ? 4.644 0.220 11.033 1.00 88.31 95 LYS A C 1
ATOM 771 O O . LYS A 1 95 ? 4.208 0.180 12.178 1.00 88.31 95 LYS A O 1
ATOM 776 N N . LYS A 1 96 ? 3.947 0.828 10.066 1.00 83.62 96 LYS A N 1
ATOM 777 C CA . LYS A 1 96 ? 2.598 1.372 10.309 1.00 83.62 96 LYS A CA 1
ATOM 778 C C . LYS A 1 96 ? 1.568 0.266 10.557 1.00 83.62 96 LYS A C 1
ATOM 780 O O . LYS A 1 96 ? 0.666 0.487 11.360 1.00 83.62 96 LYS A O 1
ATOM 785 N N . LEU A 1 97 ? 1.692 -0.872 9.872 1.00 81.88 97 LEU A N 1
ATOM 786 C CA . LEU A 1 97 ? 0.794 -2.020 10.009 1.00 81.88 97 LEU A CA 1
ATOM 787 C C . LEU A 1 97 ? 1.016 -2.773 11.328 1.00 81.88 97 LEU A C 1
ATOM 789 O O . LEU A 1 97 ? 0.044 -3.115 11.990 1.00 81.88 97 LEU A O 1
ATOM 793 N N . GLU A 1 98 ? 2.269 -2.956 11.750 1.00 80.75 98 GLU A N 1
ATOM 794 C CA . GLU A 1 98 ? 2.625 -3.555 13.050 1.00 80.75 98 GLU A CA 1
ATOM 795 C C . GLU A 1 98 ? 2.045 -2.772 14.234 1.00 80.75 98 GLU A C 1
ATOM 797 O O . GLU A 1 98 ? 1.658 -3.346 15.244 1.00 80.75 98 GLU A O 1
ATOM 802 N N . ASN A 1 99 ? 1.935 -1.450 14.094 1.00 81.25 99 ASN A N 1
ATOM 803 C CA . ASN A 1 99 ? 1.375 -0.571 15.120 1.00 81.25 99 ASN A CA 1
ATOM 804 C C . ASN A 1 99 ? -0.169 -0.541 15.137 1.00 81.25 99 ASN A C 1
ATOM 806 O O . ASN A 1 99 ? -0.759 0.288 15.843 1.00 81.25 99 ASN A O 1
ATOM 810 N N . ILE A 1 100 ? -0.842 -1.380 14.341 1.00 80.12 100 ILE A N 1
ATOM 811 C CA . ILE A 1 100 ? -2.299 -1.521 14.392 1.00 80.12 100 ILE A CA 1
ATOM 812 C C . ILE A 1 100 ? -2.671 -2.461 15.530 1.00 80.12 100 ILE A C 1
ATOM 814 O O . ILE A 1 100 ? -2.331 -3.639 15.529 1.00 80.12 100 ILE A O 1
ATOM 818 N N . ASP A 1 101 ? -3.488 -1.951 16.441 1.00 80.50 101 ASP A N 1
ATOM 819 C CA . ASP A 1 101 ? -4.200 -2.782 17.398 1.00 80.50 101 ASP A CA 1
ATOM 820 C C . ASP A 1 101 ? -5.469 -3.341 16.739 1.00 80.50 101 ASP A C 1
ATOM 822 O O . ASP A 1 101 ? -6.483 -2.648 16.625 1.00 80.50 101 ASP A O 1
ATOM 826 N N . GLN A 1 102 ? -5.393 -4.584 16.258 1.00 76.44 102 GLN A N 1
ATOM 827 C CA . GLN A 1 102 ? -6.499 -5.240 15.554 1.00 76.44 102 GLN A CA 1
ATOM 828 C C . GLN A 1 102 ? -7.732 -5.437 16.449 1.00 76.44 102 GLN A C 1
ATOM 830 O O . GLN A 1 102 ? -8.850 -5.449 15.940 1.00 76.44 102 GLN A O 1
ATOM 835 N N . SER A 1 103 ? -7.552 -5.513 17.774 1.00 78.44 103 SER A N 1
ATOM 836 C CA . SER A 1 103 ? -8.658 -5.661 18.730 1.00 78.44 103 SER A CA 1
ATOM 837 C C . SER A 1 103 ? -9.548 -4.415 18.825 1.00 78.44 103 SER A C 1
ATOM 839 O O . SER A 1 103 ? -10.676 -4.490 19.304 1.00 78.44 103 SER A O 1
ATOM 841 N N . LYS A 1 104 ? -9.054 -3.264 18.344 1.00 77.94 104 LYS A N 1
ATOM 842 C CA . LYS A 1 104 ? -9.757 -1.972 18.366 1.00 77.94 104 LYS A CA 1
ATOM 843 C C . LYS A 1 104 ? -10.461 -1.626 17.053 1.00 77.94 104 LYS A C 1
ATOM 845 O O . LYS A 1 104 ? -10.965 -0.510 16.924 1.00 77.94 104 LYS A O 1
ATOM 850 N N . LEU A 1 105 ? -10.461 -2.526 16.071 1.00 81.19 105 LEU A N 1
ATOM 851 C CA . LEU A 1 105 ? -11.118 -2.290 14.786 1.00 81.19 105 LEU A CA 1
ATOM 852 C C . LEU A 1 105 ? -12.628 -2.486 14.909 1.00 81.19 105 LEU A C 1
ATOM 854 O O . LEU A 1 105 ? -13.090 -3.507 15.414 1.00 81.19 105 LEU A O 1
ATOM 858 N N . SER A 1 106 ? -13.398 -1.513 14.418 1.00 88.00 106 SER A N 1
ATOM 859 C CA . SER A 1 106 ? -14.853 -1.653 14.331 1.00 88.00 106 SER A CA 1
ATOM 860 C C . SER A 1 106 ? -15.273 -2.481 13.112 1.00 88.00 106 SER A C 1
ATOM 862 O O . SER A 1 106 ? -14.485 -2.755 12.201 1.00 88.00 106 SER A O 1
ATOM 864 N N . GLU A 1 107 ? -16.558 -2.828 13.045 1.00 89.00 107 GLU A N 1
ATOM 865 C CA . GLU A 1 107 ? -17.139 -3.481 11.871 1.00 89.00 107 GLU A CA 1
ATOM 866 C C . GLU A 1 107 ? -16.987 -2.621 10.597 1.00 89.00 107 GLU A C 1
ATOM 868 O O . GLU A 1 107 ? -16.751 -3.126 9.499 1.00 89.00 107 GLU A O 1
ATOM 873 N N . GLU A 1 108 ? -17.075 -1.297 10.719 1.00 90.38 108 GLU A N 1
ATOM 874 C CA . GLU A 1 108 ?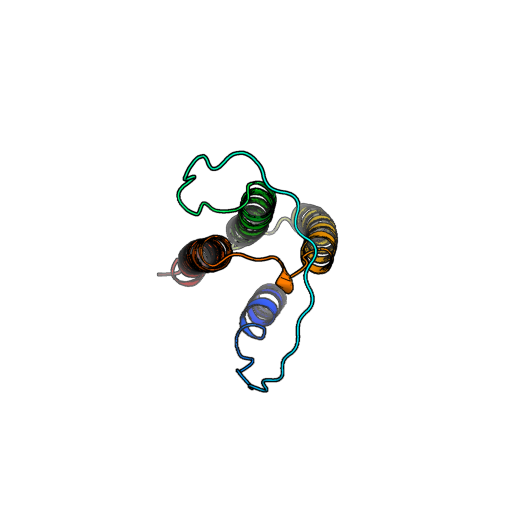 -16.894 -0.359 9.608 1.00 90.38 108 GLU A CA 1
ATOM 875 C C . GLU A 1 108 ? -15.449 -0.268 9.153 1.00 90.38 108 GLU A C 1
ATOM 877 O O . GLU A 1 108 ? -15.208 -0.106 7.954 1.00 90.38 108 GLU A O 1
ATOM 882 N N . ASP A 1 109 ? -14.502 -0.378 10.084 1.00 86.06 109 ASP A N 1
ATOM 883 C CA . ASP A 1 109 ? -13.086 -0.486 9.755 1.00 86.06 109 ASP A CA 1
ATOM 884 C C . ASP A 1 109 ? -12.839 -1.769 8.951 1.00 86.06 109 ASP A C 1
ATOM 886 O O . ASP A 1 109 ? -12.274 -1.705 7.857 1.00 86.06 109 ASP A O 1
ATOM 890 N N . ALA A 1 110 ? -13.374 -2.911 9.392 1.00 85.12 110 ALA A N 1
ATOM 891 C CA . ALA A 1 110 ? -13.287 -4.167 8.644 1.00 85.12 110 ALA A CA 1
ATOM 892 C C . ALA A 1 110 ? -13.913 -4.055 7.238 1.00 85.12 110 ALA A C 1
ATOM 894 O O . ALA A 1 110 ? -13.281 -4.402 6.236 1.00 85.12 110 ALA A O 1
ATOM 895 N N . LYS A 1 111 ? -15.115 -3.470 7.119 1.00 89.31 111 LYS A N 1
ATOM 896 C CA . LYS A 1 111 ? -15.752 -3.196 5.814 1.00 89.31 111 LYS A CA 1
ATOM 897 C C . LYS A 1 111 ? -14.893 -2.283 4.940 1.00 89.31 111 LYS A C 1
ATOM 899 O O . LYS A 1 111 ? -14.839 -2.459 3.718 1.00 89.31 111 LYS A O 1
ATOM 904 N N . TYR A 1 112 ? -14.244 -1.279 5.529 1.00 91.62 112 TYR A N 1
ATOM 905 C CA . TYR A 1 112 ? -13.381 -0.367 4.789 1.00 91.62 112 TYR A CA 1
ATOM 906 C C . TYR A 1 112 ? -12.126 -1.066 4.266 1.00 91.62 112 TYR A C 1
ATOM 908 O O . TYR A 1 112 ? -11.781 -0.881 3.098 1.00 91.62 112 TYR A O 1
ATOM 916 N N . TYR A 1 113 ? -11.506 -1.919 5.082 1.00 88.62 113 TYR A N 1
ATOM 917 C CA . TYR A 1 113 ? -10.403 -2.785 4.670 1.00 88.62 113 TYR A CA 1
ATOM 918 C C . TYR A 1 113 ? -10.781 -3.639 3.455 1.00 88.62 113 TYR A C 1
ATOM 920 O O . TYR A 1 113 ? -10.085 -3.596 2.440 1.00 88.62 113 TYR A O 1
ATOM 928 N N . THR A 1 114 ? -11.928 -4.329 3.486 1.00 89.00 114 THR A N 1
ATOM 929 C CA . THR A 1 114 ? -12.387 -5.148 2.350 1.00 89.00 114 THR A CA 1
ATOM 930 C C . THR A 1 114 ? -12.552 -4.314 1.079 1.00 89.00 114 THR A C 1
ATOM 932 O O . THR A 1 114 ? -12.126 -4.727 -0.001 1.00 89.00 114 THR A O 1
ATOM 935 N N . LYS A 1 115 ? -13.113 -3.100 1.187 1.00 93.69 115 LYS A N 1
ATOM 936 C CA . LYS A 1 115 ? -13.245 -2.178 0.043 1.00 93.69 115 LYS A CA 1
ATOM 937 C C . LYS A 1 115 ? -11.889 -1.749 -0.514 1.00 93.69 115 LYS A C 1
ATOM 939 O O . LYS A 1 115 ? -11.750 -1.628 -1.729 1.00 93.69 115 LYS A O 1
ATOM 944 N N . VAL A 1 116 ? -10.917 -1.477 0.353 1.00 93.50 116 VAL A N 1
ATOM 945 C CA . VAL A 1 116 ? -9.552 -1.097 -0.040 1.00 93.50 116 VAL A CA 1
ATOM 946 C C . VAL A 1 116 ? -8.873 -2.259 -0.764 1.00 93.50 116 VAL A C 1
ATOM 948 O O . VAL A 1 116 ? -8.378 -2.070 -1.874 1.00 93.50 116 VAL A O 1
ATOM 951 N N . MET A 1 117 ? -8.951 -3.475 -0.218 1.00 89.06 117 MET A N 1
ATOM 952 C CA . MET A 1 117 ? -8.396 -4.677 -0.850 1.00 89.06 117 MET A CA 1
ATOM 953 C C . MET A 1 117 ? -9.029 -4.974 -2.210 1.00 89.06 117 MET A C 1
ATOM 955 O O . MET A 1 117 ? -8.318 -5.252 -3.173 1.00 89.06 117 MET A O 1
ATOM 959 N N . ALA A 1 118 ? -10.349 -4.821 -2.344 1.00 91.56 118 ALA A N 1
ATOM 960 C CA . ALA A 1 118 ? -11.025 -4.966 -3.632 1.00 91.56 118 ALA A CA 1
ATOM 961 C C . ALA A 1 118 ? -10.517 -3.954 -4.678 1.00 91.56 118 ALA A C 1
ATOM 963 O O . ALA A 1 118 ? -10.298 -4.316 -5.837 1.00 91.56 118 ALA A O 1
ATOM 964 N N . ARG A 1 119 ? -10.283 -2.690 -4.283 1.00 95.81 119 ARG A N 1
ATOM 965 C CA . ARG A 1 119 ? -9.699 -1.675 -5.178 1.00 95.8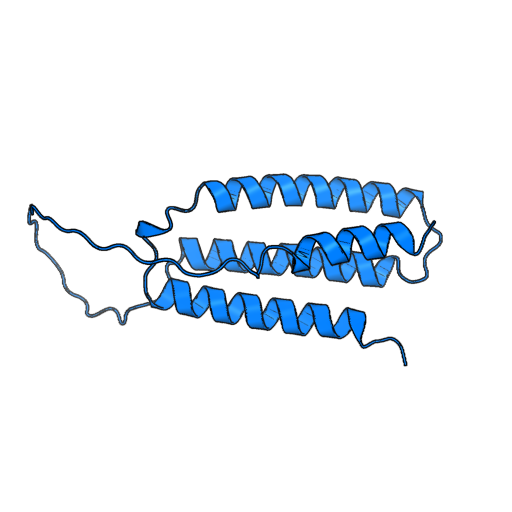1 119 ARG A CA 1
ATOM 966 C C . ARG A 1 119 ? -8.268 -2.023 -5.571 1.00 95.81 119 ARG A C 1
ATOM 968 O O . ARG A 1 119 ? -7.946 -1.932 -6.753 1.00 95.81 119 ARG A O 1
ATOM 975 N N . ILE A 1 120 ? -7.436 -2.442 -4.617 1.00 92.06 120 ILE A N 1
ATOM 976 C CA . ILE A 1 120 ? -6.055 -2.873 -4.876 1.00 92.06 120 ILE A CA 1
ATOM 977 C C . ILE A 1 120 ? -6.044 -4.035 -5.872 1.00 92.06 120 ILE A C 1
ATOM 979 O O . ILE A 1 120 ? -5.399 -3.928 -6.913 1.00 92.06 120 ILE A O 1
ATOM 983 N N . ASN A 1 121 ? -6.830 -5.086 -5.630 1.00 88.75 121 ASN A N 1
ATOM 984 C CA . ASN A 1 121 ? -6.917 -6.247 -6.518 1.00 88.75 121 ASN A CA 1
ATOM 985 C C . ASN A 1 121 ? -7.380 -5.862 -7.928 1.00 88.75 121 ASN A C 1
ATOM 987 O O . ASN A 1 121 ? -6.777 -6.289 -8.910 1.00 88.75 121 ASN A O 1
ATOM 991 N N . LYS A 1 122 ? -8.388 -4.986 -8.050 1.00 90.44 122 LYS A N 1
ATOM 992 C CA . LYS A 1 122 ? -8.831 -4.463 -9.352 1.00 90.44 122 LYS A CA 1
ATOM 993 C C . LYS A 1 122 ? -7.709 -3.719 -10.085 1.00 90.44 122 LYS A C 1
ATOM 995 O O . LYS A 1 122 ? -7.550 -3.878 -11.294 1.00 90.44 122 LYS A O 1
ATOM 1000 N N . LYS A 1 123 ? -6.928 -2.902 -9.373 1.00 89.81 123 LYS A N 1
ATOM 1001 C CA . LYS A 1 123 ? -5.802 -2.168 -9.964 1.00 89.81 123 LYS A CA 1
ATOM 1002 C C . LYS A 1 123 ? -4.677 -3.121 -10.383 1.00 89.81 123 LYS A C 1
ATOM 1004 O O . LYS A 1 123 ? -4.152 -2.966 -11.481 1.00 89.81 123 LYS A O 1
ATOM 1009 N N . LEU A 1 124 ? -4.339 -4.115 -9.562 1.00 86.31 124 LEU A N 1
ATOM 1010 C CA . LEU A 1 124 ? -3.323 -5.123 -9.884 1.00 86.31 124 LEU A CA 1
ATOM 1011 C C . LEU A 1 124 ? -3.717 -5.956 -11.108 1.00 86.31 124 LEU A C 1
ATOM 1013 O O . LEU A 1 124 ? -2.894 -6.133 -12.004 1.00 86.31 124 LEU A O 1
ATOM 1017 N N . ALA A 1 125 ? -4.985 -6.366 -11.202 1.00 84.25 125 ALA A N 1
ATOM 1018 C CA . ALA A 1 125 ? -5.509 -7.066 -12.373 1.00 84.25 125 ALA A CA 1
ATOM 1019 C C . ALA A 1 125 ? -5.301 -6.260 -13.667 1.00 84.25 125 ALA A C 1
ATOM 1021 O O . ALA A 1 125 ? -4.887 -6.816 -14.675 1.00 84.25 125 ALA A O 1
ATOM 1022 N N . SER A 1 126 ? -5.476 -4.931 -13.633 1.00 79.50 126 SER A N 1
ATOM 1023 C CA . SER A 1 126 ? -5.254 -4.083 -14.819 1.00 79.50 126 SER A CA 1
ATOM 1024 C C . SER A 1 126 ? -3.809 -4.072 -15.336 1.00 79.50 126 SER A C 1
ATOM 1026 O O . SER A 1 126 ? -3.575 -3.713 -16.487 1.00 79.50 126 SER A O 1
ATOM 1028 N N . VAL A 1 127 ? -2.834 -4.441 -14.500 1.00 76.25 127 VAL A N 1
ATOM 1029 C CA . VAL A 1 127 ? -1.421 -4.549 -14.895 1.00 76.25 127 VAL A CA 1
ATOM 1030 C C . VAL A 1 127 ? -1.109 -5.936 -15.454 1.00 76.25 127 VAL A C 1
ATOM 1032 O O . VAL A 1 127 ? -0.264 -6.057 -16.335 1.00 76.25 127 VAL A O 1
ATOM 1035 N N . THR A 1 128 ? -1.788 -6.982 -14.975 1.00 66.31 128 THR A N 1
ATOM 1036 C CA . THR A 1 128 ? -1.555 -8.364 -15.418 1.00 66.31 128 THR A CA 1
ATOM 1037 C C . THR A 1 128 ? -2.330 -8.723 -16.685 1.00 66.31 128 THR A C 1
ATOM 1039 O O . THR A 1 128 ? -1.823 -9.497 -17.490 1.00 66.31 128 THR A O 1
ATOM 1042 N N . THR A 1 129 ? -3.515 -8.142 -16.906 1.00 61.38 129 THR A N 1
ATOM 1043 C CA . THR A 1 129 ? -4.354 -8.412 -18.090 1.00 61.38 129 THR A CA 1
ATOM 1044 C C . THR A 1 129 ? -4.074 -7.487 -19.277 1.00 61.38 129 THR A C 1
ATOM 1046 O O . THR A 1 129 ? -4.637 -7.687 -20.345 1.00 61.38 129 THR A O 1
ATOM 1049 N N . GLY A 1 130 ? -3.219 -6.469 -19.119 1.00 53.56 130 GLY A N 1
ATOM 1050 C CA . GLY A 1 130 ? -2.882 -5.484 -20.160 1.00 53.56 130 GLY A CA 1
ATOM 1051 C C . GLY A 1 130 ? -1.897 -5.964 -21.237 1.00 53.56 130 GLY A C 1
ATOM 1052 O O . GLY A 1 130 ? -1.299 -5.131 -21.908 1.00 53.56 130 GLY A O 1
ATOM 1053 N N . LYS A 1 131 ? -1.694 -7.278 -21.384 1.00 45.00 131 LYS A N 1
ATOM 1054 C CA . LYS A 1 131 ? -0.948 -7.885 -22.495 1.00 45.00 131 LYS A CA 1
ATOM 1055 C C . LYS A 1 131 ? -1.921 -8.665 -23.373 1.00 45.00 131 LYS A C 1
ATOM 1057 O O . LYS A 1 131 ? -2.059 -9.863 -23.169 1.00 45.00 131 LYS A O 1
ATOM 1062 N N . ASN A 1 132 ? -2.586 -7.973 -24.293 1.00 36.78 132 ASN A N 1
ATOM 1063 C CA . ASN A 1 132 ? -3.155 -8.527 -25.523 1.00 36.78 132 ASN A CA 1
ATOM 1064 C C . ASN A 1 132 ? -2.965 -7.484 -26.620 1.00 36.78 132 ASN A C 1
ATOM 1066 O O . ASN A 1 132 ? -3.407 -6.336 -26.387 1.00 36.78 132 ASN A O 1
#

Foldseek 3Di:
DLVVVVVVVVVVVPVVPDDDDDDDDDDDDDDDDDDDDDPPDPDAADPLLLVLLVLVLVLLVLVLVLLVVPVPDPPVVVNVVSVVVSVVSVVVSVVSVVPDPPVPGDPNSVVSNVVSVVVSVVSVVCSVVVPD

Radius of gyration: 19.9 Å; chains: 1; bounding box: 46×34×60 Å

Secondary structure (DSSP, 8-state):
-HHHHHHHHHHHHHGGG-----------------------------HHHHHHHHHHHHHHHHHHHHHHHTSS---HHHHHHHHHHHHHHHHHHHHHHHT--GGG--HHHHHHHHHHHHHHHHHHHHHHS---

pLDDT: mean 70.28, std 24.52, range [29.5, 95.81]

Sequence (132 aa):
MKKAIVILLSSLLVASLLVGCADKNSSESKDEKKTQQTEQKKPTVSKKFKKLMDSYEDFFNEYIKFMKKYNDSDNALEMITDYTNYLTKYTKMMKKLENIDQSKLSEEDAKYYTKVMARINKKLASVTTGKN